Protein AF-Q25537-F1 (afdb_monomer_lite)

Structure (mmCIF, N/CA/C/O backbone):
data_AF-Q25537-F1
#
_entry.id   AF-Q25537-F1
#
loop_
_atom_site.group_PDB
_atom_site.id
_atom_site.type_symbol
_atom_site.label_atom_id
_atom_site.label_alt_id
_atom_site.label_comp_id
_atom_site.label_asym_id
_atom_site.label_entity_id
_atom_site.label_seq_id
_atom_site.pdbx_PDB_ins_code
_atom_site.Cartn_x
_atom_site.Cartn_y
_atom_site.Cartn_z
_atom_site.occupancy
_atom_site.B_iso_or_equiv
_atom_site.auth_seq_id
_atom_site.auth_comp_id
_atom_site.auth_asym_id
_atom_site.auth_atom_id
_atom_site.pdbx_PDB_model_num
ATOM 1 N N . LEU A 1 1 ? -3.694 12.419 -0.376 1.00 95.50 1 LEU A N 1
ATOM 2 C CA . LEU A 1 1 ? -4.203 11.778 0.864 1.00 95.50 1 LEU A CA 1
ATOM 3 C C . LEU A 1 1 ? -4.692 12.800 1.880 1.00 95.50 1 LEU A C 1
ATOM 5 O O . LEU A 1 1 ? -5.850 12.707 2.253 1.00 95.50 1 LEU A O 1
ATOM 9 N N . TRP A 1 2 ? -3.882 13.798 2.254 1.00 97.19 2 TRP A N 1
ATOM 10 C CA . TRP A 1 2 ? -4.329 14.881 3.141 1.00 97.19 2 TRP A CA 1
ATOM 11 C C . TRP A 1 2 ? -5.639 15.535 2.707 1.00 97.19 2 TRP A C 1
ATOM 13 O O . TRP A 1 2 ? -6.561 15.567 3.502 1.00 97.19 2 TRP A O 1
ATOM 23 N N . TRP A 1 3 ? -5.772 15.971 1.450 1.00 97.19 3 TRP A N 1
ATOM 24 C CA . TRP A 1 3 ? -7.015 16.609 0.992 1.00 97.19 3 TRP A CA 1
ATOM 25 C C . TRP A 1 3 ? -8.240 15.688 1.093 1.00 97.19 3 TRP A C 1
ATOM 27 O O . TRP A 1 3 ? -9.287 16.125 1.545 1.00 97.19 3 TRP A O 1
ATOM 37 N N . LEU A 1 4 ? -8.097 14.390 0.798 1.00 97.56 4 LEU A N 1
ATOM 38 C CA . LEU A 1 4 ? -9.189 13.423 0.983 1.00 97.56 4 LEU A CA 1
ATOM 39 C C . LEU A 1 4 ? -9.561 13.252 2.464 1.00 97.56 4 LEU A C 1
ATOM 41 O O . LEU A 1 4 ? -10.739 13.165 2.792 1.00 97.56 4 LEU A O 1
ATOM 45 N N . TYR A 1 5 ? -8.568 13.209 3.358 1.00 97.44 5 TYR A N 1
ATOM 46 C CA . TYR A 1 5 ? -8.800 13.155 4.804 1.00 97.44 5 TYR A CA 1
ATOM 47 C C . TYR A 1 5 ? -9.478 14.436 5.305 1.00 97.44 5 TYR A C 1
ATOM 49 O O . TYR A 1 5 ? -10.496 14.386 5.989 1.00 97.44 5 TYR A O 1
ATOM 57 N N . ARG A 1 6 ? -8.938 15.588 4.900 1.00 96.25 6 ARG A N 1
ATOM 58 C CA . ARG A 1 6 ? -9.441 16.926 5.203 1.00 96.25 6 ARG A CA 1
ATOM 59 C C . ARG A 1 6 ? -10.906 17.075 4.809 1.00 96.25 6 ARG A C 1
ATOM 61 O O . ARG A 1 6 ? -11.677 17.608 5.601 1.00 96.25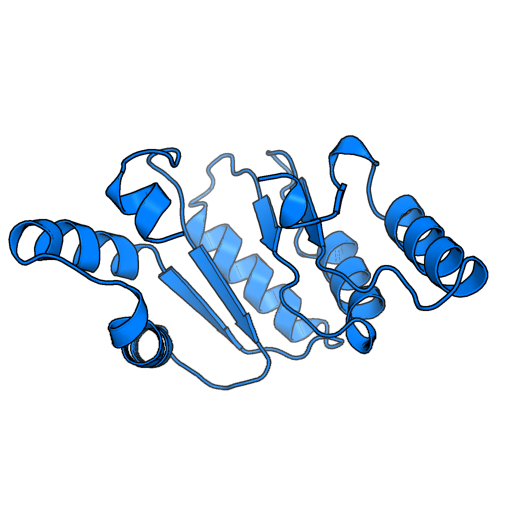 6 ARG A O 1
ATOM 68 N N . ASP A 1 7 ? -11.284 16.551 3.648 1.00 96.50 7 ASP A N 1
ATOM 69 C CA . ASP A 1 7 ? -12.629 16.680 3.082 1.00 96.50 7 ASP A CA 1
ATOM 70 C C . ASP A 1 7 ? -13.564 15.523 3.502 1.00 96.50 7 ASP A C 1
ATOM 72 O O . ASP A 1 7 ? -14.672 15.402 2.987 1.00 96.50 7 ASP A O 1
ATOM 76 N N . ASN A 1 8 ? -13.152 14.682 4.466 1.00 96.19 8 ASN A N 1
ATOM 77 C CA . ASN A 1 8 ? -13.902 13.521 4.973 1.00 96.19 8 ASN A CA 1
ATOM 78 C C . ASN A 1 8 ? -14.308 12.501 3.887 1.00 96.19 8 ASN A C 1
ATOM 80 O O . ASN A 1 8 ? -15.337 11.835 3.997 1.00 96.19 8 ASN A O 1
ATOM 84 N N . LEU A 1 9 ? -13.480 12.350 2.853 1.00 97.75 9 LEU A N 1
ATOM 85 C CA . LEU A 1 9 ? -13.683 11.411 1.743 1.00 97.75 9 LEU A CA 1
ATOM 86 C C . LEU A 1 9 ? -13.026 10.042 1.981 1.00 97.75 9 LEU A C 1
ATOM 88 O O . LEU A 1 9 ? -13.109 9.154 1.135 1.00 97.75 9 LEU A O 1
ATOM 92 N N . LEU A 1 10 ? -12.357 9.862 3.121 1.00 97.25 10 LEU A N 1
ATOM 93 C CA . LEU A 1 10 ? -11.775 8.587 3.537 1.00 97.25 10 LEU A CA 1
ATOM 94 C C . LEU A 1 10 ? -12.637 7.934 4.626 1.00 97.25 10 LEU A C 1
ATOM 96 O O . LEU A 1 10 ? -13.192 8.640 5.472 1.00 97.25 10 LEU A O 1
ATOM 100 N N . PRO A 1 11 ? -12.711 6.590 4.683 1.00 95.69 11 PRO A N 1
ATOM 101 C CA . PRO A 1 11 ? -13.291 5.901 5.828 1.00 95.69 11 PRO A CA 1
ATOM 102 C C . PRO A 1 11 ? -12.638 6.366 7.135 1.00 95.69 11 PRO A C 1
ATOM 104 O O . PRO A 1 11 ? -11.413 6.449 7.220 1.00 95.69 11 PRO A O 1
ATOM 107 N N . LYS A 1 12 ? -13.442 6.609 8.177 1.00 90.31 12 LYS A N 1
ATOM 108 C CA . LYS A 1 12 ? -12.954 7.110 9.476 1.00 90.31 12 LYS A CA 1
ATOM 109 C C . LYS A 1 12 ? -11.751 6.346 10.066 1.00 90.31 12 LYS A C 1
ATOM 111 O O . LYS A 1 12 ? -10.855 7.016 10.565 1.00 90.31 12 LYS A O 1
ATOM 116 N N . PRO A 1 13 ? -11.660 4.998 10.013 1.00 92.00 13 PRO A N 1
ATOM 117 C CA . PRO A 1 13 ? -10.526 4.275 10.596 1.00 92.00 13 PRO A CA 1
ATOM 118 C C . PRO A 1 13 ? -9.294 4.190 9.670 1.00 92.00 13 PRO A C 1
ATOM 120 O O . PRO A 1 13 ? -8.467 3.297 9.842 1.00 92.00 13 PRO A O 1
ATOM 123 N N . THR A 1 14 ? -9.168 5.063 8.663 1.00 96.81 14 THR A N 1
ATOM 124 C CA . THR A 1 14 ? -8.026 5.033 7.735 1.00 96.81 14 THR A CA 1
ATOM 125 C C . THR A 1 14 ? -6.734 5.411 8.451 1.00 96.81 14 THR A C 1
ATOM 127 O O . THR A 1 14 ? -6.670 6.423 9.143 1.00 96.81 14 THR A O 1
ATOM 130 N N . LYS A 1 15 ? -5.686 4.614 8.240 1.00 97.31 15 LYS A N 1
ATOM 131 C CA . LYS A 1 15 ? -4.329 4.875 8.727 1.00 97.31 15 LYS A CA 1
ATOM 132 C C . LYS A 1 15 ? -3.347 4.834 7.562 1.00 97.31 15 LYS A C 1
ATOM 134 O O . LYS A 1 15 ? -3.608 4.175 6.556 1.00 97.31 15 LYS A O 1
ATOM 139 N N . PHE A 1 16 ? -2.215 5.515 7.702 1.00 98.12 16 PHE A N 1
ATOM 140 C CA . PHE A 1 16 ? -1.227 5.665 6.635 1.00 98.12 16 PHE A CA 1
ATOM 141 C C . PHE A 1 16 ? 0.122 5.107 7.084 1.00 98.12 16 PHE A C 1
ATOM 143 O O . PHE A 1 16 ? 0.570 5.377 8.196 1.00 98.12 16 PHE A O 1
ATOM 150 N N . CYS A 1 17 ? 0.782 4.334 6.223 1.00 98.12 17 CYS A N 1
ATOM 151 C CA . CYS A 1 17 ? 2.129 3.834 6.478 1.00 98.12 17 CYS A CA 1
ATOM 152 C C . CYS A 1 17 ? 3.022 4.139 5.275 1.00 98.12 17 CYS A C 1
ATOM 154 O O . CYS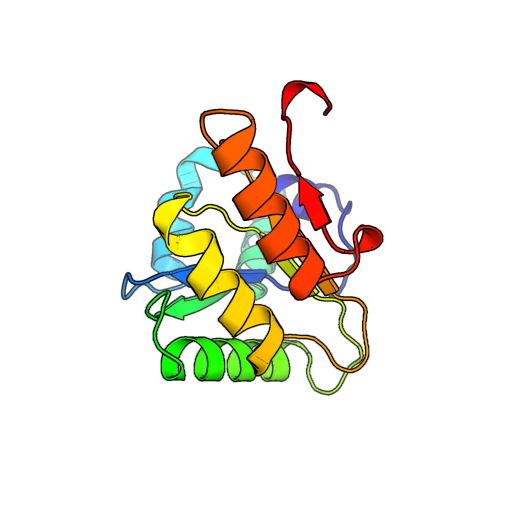 A 1 17 ? 2.810 3.608 4.186 1.00 98.12 17 CYS A O 1
ATOM 156 N N . GLY A 1 18 ? 4.001 5.022 5.465 1.00 98.06 18 GLY A N 1
ATOM 157 C CA . GLY A 1 18 ? 5.054 5.247 4.484 1.00 98.06 18 GLY A CA 1
ATOM 158 C C . GLY A 1 18 ? 6.129 4.166 4.584 1.00 98.06 18 GLY A C 1
ATOM 159 O O . GLY A 1 18 ? 6.478 3.734 5.681 1.00 98.06 18 GLY A O 1
ATOM 160 N N . TYR A 1 19 ? 6.679 3.760 3.443 1.00 98.31 19 TYR A N 1
ATOM 161 C CA . TYR A 1 19 ? 7.756 2.777 3.376 1.00 98.31 19 TYR A CA 1
ATOM 162 C C . TYR A 1 19 ? 8.830 3.222 2.385 1.00 98.31 19 TYR A C 1
ATOM 164 O O . TYR A 1 19 ? 8.522 3.472 1.219 1.00 98.31 19 TYR A O 1
ATOM 172 N N . ALA A 1 20 ? 10.086 3.326 2.824 1.00 97.56 20 ALA A N 1
ATOM 173 C CA . ALA A 1 20 ? 11.215 3.524 1.912 1.00 97.56 20 ALA A CA 1
ATOM 174 C C . ALA A 1 20 ? 12.551 3.088 2.531 1.00 97.56 20 ALA A C 1
ATOM 176 O O . ALA A 1 20 ? 12.645 2.776 3.711 1.00 97.56 20 ALA A O 1
ATOM 177 N N . ARG A 1 21 ? 13.622 3.137 1.734 1.00 96.56 21 ARG A N 1
ATOM 178 C CA . ARG A 1 21 ? 14.991 2.822 2.190 1.00 96.56 21 ARG A CA 1
ATOM 179 C C . ARG A 1 21 ? 15.572 3.838 3.174 1.00 96.56 21 ARG A C 1
ATOM 181 O O . ARG A 1 21 ? 16.462 3.501 3.948 1.00 96.56 21 ARG A O 1
ATOM 188 N N . SER A 1 22 ? 15.130 5.091 3.103 1.00 96.88 22 SER A N 1
ATOM 189 C CA . SER A 1 22 ? 15.677 6.169 3.927 1.00 96.88 22 SER A CA 1
ATOM 190 C C . SER A 1 22 ? 15.326 5.957 5.399 1.00 96.88 22 SER A C 1
ATOM 192 O O . SER A 1 22 ? 14.210 5.566 5.730 1.00 96.88 22 SER A O 1
ATOM 194 N N . LYS A 1 23 ? 16.271 6.225 6.301 1.00 96.81 23 LYS A N 1
ATOM 195 C CA . LYS A 1 23 ? 16.022 6.216 7.749 1.00 96.81 23 LYS A CA 1
ATOM 196 C C . LYS A 1 23 ? 15.417 7.556 8.170 1.00 96.81 23 LYS A C 1
ATOM 198 O O . LYS A 1 23 ? 16.137 8.437 8.622 1.00 96.81 23 LYS A O 1
ATOM 203 N N . LEU A 1 24 ? 14.115 7.710 7.941 1.00 97.31 24 LEU A N 1
ATOM 204 C CA . LEU A 1 24 ? 13.334 8.896 8.301 1.00 97.31 24 LEU A CA 1
ATOM 205 C C . LEU A 1 24 ? 12.353 8.584 9.433 1.00 97.31 24 LEU A C 1
ATOM 207 O O . LEU A 1 24 ? 12.038 7.426 9.705 1.00 97.31 24 LEU A O 1
ATOM 211 N N . THR A 1 25 ? 11.844 9.635 10.061 1.00 96.94 25 THR A N 1
ATOM 212 C CA . THR A 1 25 ? 10.721 9.597 10.999 1.00 96.94 25 THR A CA 1
ATOM 213 C C . THR A 1 25 ? 9.455 10.167 10.353 1.00 96.94 25 THR A C 1
ATOM 215 O O . THR A 1 25 ? 9.519 10.887 9.353 1.00 96.94 25 THR A O 1
ATOM 218 N N . THR A 1 26 ? 8.283 9.917 10.950 1.00 97.38 26 THR A N 1
ATOM 219 C CA . THR A 1 26 ? 7.038 10.595 10.540 1.00 97.38 26 THR A CA 1
ATOM 220 C C . THR A 1 26 ? 7.184 12.123 10.599 1.00 97.38 26 THR A C 1
ATOM 222 O O . THR A 1 26 ? 6.653 12.819 9.737 1.00 97.38 26 THR A O 1
ATOM 225 N N . ALA A 1 27 ? 7.948 12.657 11.561 1.00 97.50 27 ALA A N 1
ATOM 226 C CA . ALA A 1 27 ? 8.202 14.093 11.679 1.00 97.50 27 ALA A CA 1
ATOM 227 C C . ALA A 1 27 ? 9.013 14.649 10.493 1.00 97.50 27 ALA A C 1
ATOM 229 O O . ALA A 1 27 ? 8.708 15.735 9.997 1.00 97.50 27 ALA A O 1
ATOM 230 N N . ASP A 1 28 ? 9.990 13.890 9.986 1.00 98.00 28 ASP A N 1
ATOM 231 C CA . ASP A 1 28 ? 10.757 14.282 8.797 1.00 98.00 28 ASP A CA 1
ATOM 232 C C . ASP A 1 28 ? 9.863 14.345 7.556 1.00 98.00 28 ASP A C 1
ATOM 234 O O . ASP A 1 28 ? 9.937 15.299 6.777 1.00 98.00 28 ASP A O 1
ATOM 238 N N . ILE A 1 29 ? 8.972 13.361 7.393 1.00 97.44 29 ILE A N 1
ATOM 239 C CA . ILE A 1 29 ? 7.999 13.343 6.292 1.00 97.44 29 ILE A CA 1
ATOM 240 C C . ILE A 1 29 ? 7.027 14.511 6.425 1.00 97.44 29 ILE A C 1
ATOM 242 O O . ILE A 1 29 ? 6.798 15.226 5.451 1.00 97.44 29 ILE A O 1
ATOM 246 N N . ARG A 1 30 ? 6.512 14.761 7.632 1.00 97.62 30 ARG A N 1
ATOM 247 C CA . ARG A 1 30 ? 5.650 15.910 7.919 1.00 97.62 30 ARG A CA 1
ATOM 248 C C . ARG A 1 30 ? 6.289 17.218 7.484 1.00 97.62 30 ARG A C 1
ATOM 250 O O . ARG A 1 30 ? 5.670 17.982 6.745 1.00 97.62 30 ARG A O 1
ATOM 257 N N . LYS A 1 31 ? 7.540 17.440 7.881 1.00 97.12 31 LYS A N 1
ATOM 258 C CA . LYS A 1 31 ? 8.305 18.631 7.506 1.00 97.12 31 LYS A CA 1
ATOM 259 C C . LYS A 1 31 ? 8.508 18.734 5.992 1.00 97.12 31 LYS A C 1
ATOM 261 O O . LYS A 1 31 ? 8.355 19.808 5.421 1.00 97.12 31 LYS A O 1
ATOM 266 N N . ALA A 1 32 ? 8.821 17.626 5.320 1.00 96.50 32 ALA A N 1
ATOM 267 C CA . ALA A 1 32 ? 9.002 17.607 3.868 1.00 96.50 32 ALA A CA 1
ATOM 268 C C . ALA A 1 32 ? 7.700 17.900 3.097 1.00 96.50 32 ALA A C 1
ATOM 270 O O . ALA A 1 32 ? 7.738 18.505 2.020 1.00 96.50 32 ALA A O 1
ATOM 271 N N . CYS A 1 33 ? 6.555 17.488 3.644 1.00 96.44 33 CYS A N 1
ATOM 272 C CA . CYS A 1 33 ? 5.245 17.670 3.030 1.00 96.44 33 CYS A CA 1
ATOM 273 C C . CYS A 1 33 ? 4.622 19.046 3.295 1.00 96.44 33 CYS A C 1
ATOM 275 O O . CYS A 1 33 ? 3.831 19.491 2.470 1.00 96.44 33 CYS A O 1
ATOM 277 N N . GLU A 1 34 ? 4.975 19.726 4.390 1.00 93.88 34 GLU A N 1
ATOM 278 C CA . GLU A 1 34 ? 4.311 20.934 4.911 1.00 93.88 34 GLU A CA 1
ATOM 279 C C . GLU A 1 34 ? 3.937 21.967 3.832 1.00 93.88 34 GLU A C 1
ATOM 281 O O . GLU A 1 34 ? 2.769 22.336 3.693 1.00 93.88 34 GLU A O 1
ATOM 286 N N . LYS A 1 35 ? 4.895 22.349 2.978 1.00 93.19 35 LYS A N 1
ATOM 287 C CA . LYS A 1 35 ? 4.687 23.342 1.905 1.00 93.19 35 LYS A CA 1
ATOM 288 C C . LYS A 1 35 ? 3.664 22.936 0.835 1.00 93.19 35 LYS A C 1
ATOM 290 O O . LYS A 1 35 ? 3.146 23.795 0.126 1.00 93.19 35 LYS A O 1
ATOM 295 N N . PHE A 1 36 ? 3.380 21.645 0.687 1.00 95.88 36 PHE A N 1
ATOM 296 C CA . PHE A 1 36 ? 2.454 21.119 -0.318 1.00 95.88 36 PHE A CA 1
ATOM 297 C C . PHE A 1 36 ? 1.034 20.920 0.224 1.00 95.88 36 PHE A C 1
ATOM 299 O O . PHE A 1 36 ? 0.097 20.784 -0.561 1.00 95.88 36 PHE A O 1
ATOM 306 N N . MET A 1 37 ? 0.858 20.920 1.549 1.00 95.62 37 MET A N 1
ATOM 307 C CA . MET A 1 37 ? -0.416 20.572 2.190 1.00 95.62 37 MET A CA 1
ATOM 308 C C . MET A 1 37 ? -1.454 21.695 2.090 1.00 95.62 37 MET A C 1
ATOM 310 O O . MET A 1 37 ? -2.649 21.400 2.025 1.00 95.62 37 MET A O 1
ATOM 314 N N . LYS A 1 38 ? -1.000 22.960 2.021 1.00 94.69 38 LYS A N 1
ATOM 315 C CA . LYS A 1 38 ? -1.842 24.172 1.935 1.00 94.69 38 LYS A CA 1
ATOM 316 C C . LYS A 1 38 ? -2.894 24.252 3.055 1.00 94.69 38 LYS A C 1
ATOM 318 O O . LYS A 1 38 ? -4.059 24.547 2.792 1.00 94.69 38 LYS A O 1
ATOM 323 N N . VAL A 1 39 ? -2.465 23.955 4.283 1.00 95.94 39 VAL A N 1
ATOM 324 C CA . VAL A 1 39 ? -3.317 23.918 5.483 1.00 95.94 39 VAL A CA 1
ATOM 325 C C . VAL A 1 39 ? -3.810 25.324 5.822 1.00 95.94 39 VAL A C 1
ATOM 327 O O . VAL A 1 39 ? -3.011 26.258 5.911 1.00 95.94 39 VAL A O 1
ATOM 330 N N . GLN A 1 40 ? -5.118 25.476 6.008 1.00 95.94 40 GLN A N 1
ATOM 331 C CA . GLN A 1 40 ? -5.734 26.719 6.475 1.00 95.94 40 GLN A CA 1
ATOM 332 C C . GLN A 1 40 ? -5.735 26.789 8.011 1.00 95.94 40 GLN A C 1
ATOM 334 O O . GLN A 1 40 ? -5.791 25.747 8.661 1.00 95.94 40 GLN A O 1
ATOM 339 N N . PRO A 1 41 ? -5.765 27.985 8.632 1.00 95.94 41 PRO A N 1
ATOM 340 C CA . PRO A 1 41 ? -5.725 28.108 10.095 1.00 95.94 41 PRO A CA 1
ATOM 341 C C . PRO A 1 41 ? -6.808 27.306 10.836 1.00 95.94 41 PRO A C 1
ATOM 343 O O . PRO A 1 41 ? -6.548 26.729 11.887 1.00 95.94 41 PRO A O 1
ATOM 346 N N . HIS A 1 42 ? -8.014 27.216 10.268 1.00 96.81 42 HIS A N 1
ATOM 347 C CA . HIS A 1 42 ? -9.127 26.457 10.850 1.00 96.81 42 HIS A CA 1
ATOM 348 C C . HIS A 1 42 ? -8.999 24.930 10.672 1.00 96.81 42 HIS A C 1
ATOM 350 O O . HIS A 1 42 ? -9.781 24.178 11.246 1.00 96.81 42 HIS A O 1
ATOM 356 N N . GLU A 1 43 ? -8.026 24.457 9.887 1.00 97.25 43 GLU A N 1
ATOM 357 C CA . GLU A 1 43 ? -7.766 23.037 9.623 1.00 97.25 43 GLU A CA 1
ATOM 358 C C . GLU A 1 43 ? -6.677 22.462 10.543 1.00 97.25 43 GLU A C 1
ATOM 360 O O . GLU A 1 43 ? -6.421 21.260 10.488 1.00 97.25 43 GLU A O 1
ATOM 365 N N . GLN A 1 44 ? -6.048 23.284 11.398 1.00 96.62 44 GLN A N 1
ATOM 366 C CA . GLN A 1 44 ? -4.867 22.885 12.173 1.00 96.62 44 GLN A CA 1
ATOM 367 C C . GLN A 1 44 ? -5.117 21.647 13.038 1.00 96.62 44 GLN A C 1
ATOM 369 O O . GLN A 1 44 ? -4.310 20.726 13.017 1.00 96.62 44 GLN A O 1
ATOM 374 N N . GLN A 1 45 ? -6.247 21.577 13.747 1.00 97.12 45 GLN A N 1
ATOM 375 C CA . GLN A 1 45 ? -6.577 20.402 14.560 1.00 97.12 45 GLN A CA 1
ATOM 376 C C . GLN A 1 45 ? -6.650 19.132 13.700 1.00 97.12 45 GLN A C 1
ATOM 378 O O . GLN A 1 45 ? -6.020 18.128 14.016 1.00 97.12 45 GLN A O 1
ATOM 383 N N . ARG A 1 46 ? -7.364 19.193 12.570 1.00 96.31 46 ARG A N 1
ATOM 384 C CA . ARG A 1 46 ? -7.490 18.056 11.647 1.00 96.31 46 ARG A CA 1
ATOM 385 C C . ARG A 1 46 ? -6.139 17.674 11.039 1.00 96.31 46 ARG A C 1
ATOM 387 O O . ARG A 1 46 ? -5.901 16.505 10.751 1.00 96.31 46 ARG A O 1
ATOM 394 N N . TYR A 1 47 ? -5.260 18.649 10.831 1.00 97.38 47 TYR A N 1
ATOM 395 C CA . TYR A 1 47 ? -3.903 18.420 10.353 1.00 97.38 47 TYR A CA 1
ATOM 396 C C . TYR A 1 47 ? -3.050 17.662 11.374 1.00 97.38 47 TYR A C 1
ATOM 398 O O . TYR A 1 47 ? -2.339 16.737 10.985 1.00 97.38 47 TYR A O 1
ATOM 406 N N . GLU A 1 48 ? -3.159 17.989 12.664 1.00 97.50 48 GLU A N 1
ATOM 407 C CA . GLU A 1 48 ? -2.504 17.216 13.728 1.00 97.50 48 GLU A CA 1
ATOM 408 C C . GLU A 1 48 ? -3.046 15.782 13.791 1.00 97.50 48 GLU A C 1
ATOM 410 O O . GLU A 1 48 ? -2.265 14.836 13.703 1.00 97.50 48 GLU A O 1
ATOM 415 N N . GLU A 1 49 ? -4.374 15.614 13.811 1.00 97.06 49 GLU A N 1
ATOM 416 C CA . GLU A 1 49 ? -5.035 14.298 13.808 1.00 97.06 49 GLU A CA 1
ATOM 417 C C . GLU A 1 49 ? -4.597 13.441 12.608 1.00 97.06 49 GLU A C 1
ATOM 419 O O . GLU A 1 49 ? -4.346 12.244 12.739 1.00 97.06 49 GLU A O 1
ATOM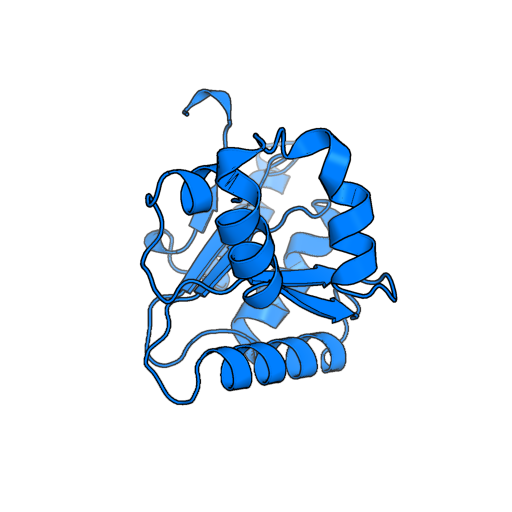 424 N N . PHE A 1 50 ? -4.452 14.045 11.422 1.00 97.75 50 PHE A N 1
ATOM 425 C CA . PHE A 1 50 ? -3.941 13.341 10.246 1.00 97.75 50 PHE A CA 1
ATOM 426 C C . PHE A 1 50 ? -2.552 12.756 10.508 1.00 97.75 50 PHE A C 1
ATOM 428 O O . PHE A 1 50 ? -2.312 11.589 10.201 1.00 97.75 50 PHE A O 1
ATOM 435 N N . TRP A 1 51 ? -1.630 13.533 11.078 1.00 97.56 51 TRP A N 1
ATOM 436 C CA . TRP A 1 51 ? -0.266 13.066 11.332 1.00 97.56 51 TRP A CA 1
ATOM 437 C C . TRP A 1 51 ? -0.174 12.029 12.452 1.00 97.56 51 TRP A C 1
ATOM 439 O O . TRP A 1 51 ? 0.706 11.173 12.379 1.00 97.56 51 TRP A O 1
ATOM 449 N N . GLU A 1 52 ? -1.097 12.023 13.414 1.00 96.88 52 GLU A N 1
ATOM 450 C CA . GLU A 1 52 ? -1.214 10.946 14.411 1.00 96.88 52 GLU A CA 1
ATOM 451 C C . GLU A 1 52 ? -1.560 9.588 13.776 1.00 96.88 52 GLU A C 1
ATOM 453 O O . GLU A 1 52 ? -1.171 8.538 14.285 1.00 96.88 52 GLU A O 1
ATOM 458 N N . LEU A 1 53 ? -2.244 9.597 12.627 1.00 96.94 53 LEU A N 1
ATOM 459 C CA . LEU A 1 53 ? -2.587 8.396 11.856 1.00 96.94 53 LEU A CA 1
ATOM 460 C C . LEU A 1 53 ? -1.470 7.943 10.898 1.00 96.94 53 LEU A C 1
ATOM 462 O O . LEU A 1 53 ? -1.633 6.930 10.208 1.00 96.94 53 LEU A O 1
ATOM 466 N N . ASN A 1 54 ? -0.364 8.692 10.808 1.00 98.25 54 ASN A N 1
ATOM 467 C CA . ASN A 1 54 ? 0.751 8.408 9.907 1.00 98.25 54 ASN A CA 1
ATOM 468 C C . ASN A 1 54 ? 1.903 7.702 10.635 1.00 98.25 54 ASN A C 1
ATOM 470 O O . ASN A 1 54 ? 2.484 8.199 11.600 1.00 98.25 54 ASN A O 1
ATOM 474 N N . HIS A 1 55 ? 2.316 6.570 10.083 1.00 98.06 55 HIS A N 1
ATOM 475 C CA . HIS A 1 55 ? 3.486 5.816 10.512 1.00 98.06 55 HIS A CA 1
ATOM 476 C C . HIS A 1 55 ? 4.499 5.706 9.374 1.00 98.06 55 HIS A C 1
ATOM 478 O O . HIS A 1 55 ? 4.168 5.890 8.200 1.00 98.06 55 HIS A O 1
ATOM 484 N N . TYR A 1 56 ? 5.737 5.365 9.717 1.00 98.38 56 TYR A N 1
ATOM 485 C CA . TYR A 1 56 ? 6.791 5.147 8.739 1.00 98.38 56 TYR A CA 1
ATOM 486 C C . TYR A 1 56 ? 7.636 3.930 9.098 1.00 98.38 56 TYR A C 1
ATOM 488 O O . TYR A 1 56 ? 8.019 3.755 10.253 1.00 98.38 56 TYR A O 1
ATOM 496 N N . VAL A 1 57 ? 7.947 3.114 8.094 1.00 98.25 57 VAL A N 1
ATOM 497 C CA . VAL A 1 57 ? 8.847 1.966 8.203 1.00 98.25 57 VAL A CA 1
ATOM 498 C C . VAL A 1 57 ? 9.983 2.132 7.202 1.00 98.25 57 VAL A C 1
ATOM 500 O O . VAL A 1 57 ? 9.762 2.386 6.019 1.00 98.25 57 VAL A O 1
ATOM 503 N N . SER A 1 58 ? 11.216 1.969 7.676 1.00 97.75 58 SER A N 1
ATOM 504 C CA . SER A 1 58 ? 12.399 1.967 6.818 1.00 97.75 58 SER A CA 1
ATOM 505 C C . SER A 1 58 ? 12.786 0.534 6.443 1.00 97.75 58 SER A C 1
ATOM 507 O O . SER A 1 58 ? 12.862 -0.327 7.319 1.00 97.75 58 SER A O 1
ATOM 509 N N . GLY A 1 59 ? 13.048 0.262 5.163 1.00 97.19 59 GLY A N 1
ATOM 510 C CA . GLY A 1 59 ? 13.448 -1.065 4.685 1.00 97.19 59 GLY A CA 1
ATOM 511 C C . GLY A 1 59 ? 13.834 -1.101 3.202 1.00 97.19 59 GLY A C 1
ATOM 512 O O . GLY A 1 59 ? 13.548 -0.170 2.445 1.00 97.19 59 GLY A O 1
ATOM 513 N N . SER A 1 60 ? 14.534 -2.161 2.782 1.00 95.81 60 SER A N 1
ATOM 514 C CA . SER A 1 60 ? 14.921 -2.352 1.378 1.00 95.81 60 SER A CA 1
ATOM 515 C C . SER A 1 60 ? 13.802 -2.987 0.550 1.00 95.81 60 SER A C 1
ATOM 517 O O . SER A 1 60 ? 13.012 -3.780 1.046 1.00 95.81 60 SER A O 1
ATOM 519 N N . TYR A 1 61 ? 13.751 -2.659 -0.743 1.00 95.81 61 TYR A N 1
ATOM 520 C CA . TYR A 1 61 ? 12.688 -3.103 -1.658 1.00 95.81 61 TYR A CA 1
ATOM 521 C C . TYR A 1 61 ? 12.787 -4.574 -2.098 1.00 95.81 61 TYR A C 1
ATOM 523 O O . TYR A 1 61 ? 11.913 -5.074 -2.804 1.00 95.81 61 TYR A O 1
ATOM 531 N N . ASP A 1 62 ? 13.851 -5.262 -1.699 1.00 88.75 62 ASP A N 1
ATOM 532 C CA . ASP A 1 62 ? 14.161 -6.661 -2.000 1.00 88.75 62 ASP A CA 1
ATOM 533 C C . ASP A 1 62 ? 14.296 -7.534 -0.736 1.00 88.75 62 ASP A C 1
ATOM 535 O O . ASP A 1 62 ? 14.097 -8.756 -0.784 1.00 88.75 62 ASP A O 1
ATOM 539 N N . GLY A 1 63 ? 14.594 -6.906 0.405 1.00 91.56 63 GLY A N 1
ATOM 540 C CA . GLY A 1 63 ? 14.924 -7.552 1.664 1.00 91.56 63 GLY A CA 1
ATOM 541 C C . GLY A 1 63 ? 13.687 -7.941 2.459 1.00 91.56 63 GLY A C 1
ATOM 542 O O . GLY A 1 63 ? 12.891 -7.097 2.863 1.00 91.56 63 GLY A O 1
ATOM 543 N N . ARG A 1 64 ? 13.573 -9.236 2.760 1.00 96.38 64 ARG A N 1
ATOM 544 C CA . ARG A 1 64 ? 12.454 -9.825 3.507 1.00 96.38 64 ARG A CA 1
ATOM 545 C C . ARG A 1 64 ? 12.187 -9.130 4.851 1.00 96.38 64 ARG A C 1
ATOM 547 O O . ARG A 1 64 ? 11.041 -8.803 5.137 1.00 96.38 64 ARG A O 1
ATOM 554 N N . LEU A 1 65 ? 13.243 -8.809 5.605 1.00 96.94 65 LEU A N 1
ATOM 555 C CA . LEU A 1 65 ? 13.142 -8.182 6.930 1.00 96.94 65 LEU A CA 1
ATOM 556 C C . LEU A 1 65 ? 12.376 -6.848 6.909 1.00 96.94 65 LEU A C 1
ATOM 558 O O . LEU A 1 65 ? 11.568 -6.583 7.794 1.00 96.94 65 LEU A O 1
ATOM 562 N N . GLY A 1 66 ? 12.587 -6.015 5.884 1.00 97.31 66 GLY A N 1
ATOM 563 C CA . GLY A 1 66 ? 11.889 -4.733 5.777 1.00 97.31 66 GLY A CA 1
ATOM 564 C C . GLY A 1 66 ? 10.377 -4.910 5.613 1.00 97.31 66 GLY A C 1
ATOM 565 O O . GLY A 1 66 ? 9.598 -4.167 6.204 1.00 97.31 66 GLY A O 1
ATOM 566 N N . PHE A 1 67 ? 9.954 -5.913 4.842 1.00 98.31 67 PHE A N 1
ATOM 567 C CA . PHE A 1 67 ? 8.537 -6.226 4.650 1.00 98.31 67 PHE A CA 1
ATOM 568 C C . PHE A 1 67 ? 7.911 -6.905 5.873 1.00 98.31 67 PHE A C 1
ATOM 570 O O . PHE A 1 67 ? 6.738 -6.678 6.151 1.00 98.31 67 PHE A O 1
ATOM 577 N N . GLU A 1 68 ? 8.680 -7.672 6.650 1.00 98.19 68 GLU A N 1
ATOM 578 C CA . GLU A 1 68 ? 8.221 -8.199 7.944 1.00 98.19 68 GLU A CA 1
ATOM 579 C C . GLU A 1 68 ? 7.970 -7.071 8.954 1.00 98.19 68 GLU A C 1
ATOM 581 O O . GLU A 1 68 ? 6.929 -7.052 9.608 1.00 98.19 68 GLU A O 1
ATOM 586 N N . MET A 1 69 ? 8.863 -6.078 9.022 1.00 98.00 69 MET A N 1
ATOM 587 C CA . MET A 1 69 ? 8.645 -4.880 9.842 1.00 98.00 69 MET A CA 1
ATOM 588 C C . MET A 1 69 ? 7.423 -4.082 9.369 1.00 98.00 69 MET A C 1
ATOM 590 O O . MET A 1 69 ? 6.638 -3.609 10.191 1.00 98.00 69 MET A O 1
ATOM 594 N N . LEU A 1 70 ? 7.227 -3.956 8.050 1.00 98.19 70 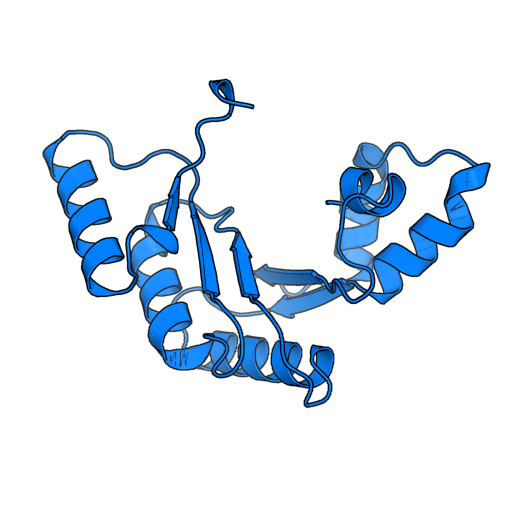LEU A N 1
ATOM 595 C CA . LEU A 1 70 ? 6.043 -3.309 7.481 1.00 98.19 70 LEU A CA 1
ATOM 596 C C . LEU A 1 70 ? 4.759 -4.062 7.857 1.00 98.19 70 LEU A C 1
ATOM 598 O O . LEU A 1 70 ? 3.789 -3.437 8.283 1.00 98.19 70 LEU A O 1
ATOM 602 N N . GLN A 1 71 ? 4.760 -5.392 7.746 1.00 97.75 71 GLN A N 1
ATOM 603 C CA . GLN A 1 71 ? 3.641 -6.238 8.159 1.00 97.75 71 GLN A CA 1
ATOM 604 C C . GLN A 1 71 ? 3.308 -6.038 9.636 1.00 97.75 71 GLN A C 1
ATOM 606 O O . GLN A 1 71 ? 2.149 -5.798 9.967 1.00 97.75 71 GLN A O 1
ATOM 611 N N . GLN A 1 72 ? 4.316 -6.086 10.507 1.00 97.56 72 GLN A N 1
ATOM 612 C CA . GLN A 1 72 ? 4.136 -5.893 11.943 1.00 97.56 72 GLN A CA 1
ATOM 613 C C . GLN A 1 72 ? 3.549 -4.510 12.255 1.00 97.56 72 GLN A C 1
ATOM 615 O O . GLN A 1 72 ? 2.612 -4.399 13.045 1.00 97.56 72 GLN A O 1
ATOM 620 N N . GLN A 1 73 ? 4.054 -3.455 11.607 1.00 97.62 73 GLN A N 1
ATOM 621 C CA . GLN A 1 73 ? 3.527 -2.102 11.783 1.00 97.62 73 GLN A CA 1
ATOM 622 C C . GLN A 1 73 ? 2.059 -2.008 11.347 1.00 97.62 73 GLN A C 1
ATOM 624 O O . GLN A 1 73 ? 1.249 -1.415 12.063 1.00 97.62 73 GLN A O 1
ATOM 629 N N . MET A 1 74 ? 1.693 -2.619 10.216 1.00 97.31 74 MET A N 1
ATOM 630 C CA . MET A 1 74 ? 0.298 -2.671 9.770 1.00 97.31 74 MET A CA 1
ATOM 631 C C . MET A 1 74 ? -0.581 -3.449 10.754 1.00 97.31 74 MET A C 1
ATOM 633 O O . MET A 1 74 ? -1.636 -2.955 11.123 1.00 97.31 74 MET A O 1
ATOM 637 N N . GLU A 1 75 ? -0.153 -4.601 11.269 1.00 96.38 75 GLU A N 1
ATOM 638 C CA . GLU A 1 75 ? -0.937 -5.366 12.255 1.00 96.38 75 GLU A CA 1
ATOM 639 C C . GLU A 1 75 ? -1.184 -4.583 13.557 1.00 96.38 75 GLU A C 1
ATOM 641 O O . GLU A 1 75 ? -2.289 -4.622 14.109 1.00 96.38 75 GLU A O 1
ATOM 646 N N . ILE A 1 76 ? -0.188 -3.819 14.022 1.00 96.19 76 ILE A N 1
ATOM 647 C CA . ILE A 1 76 ? -0.336 -2.898 15.161 1.00 96.19 76 ILE A CA 1
ATOM 648 C C . ILE A 1 76 ? -1.378 -1.823 14.836 1.00 96.19 76 ILE A C 1
ATOM 650 O O . ILE A 1 76 ? -2.278 -1.558 15.636 1.00 96.19 76 ILE A O 1
ATOM 654 N N . MET A 1 77 ? -1.290 -1.220 13.648 1.00 95.19 77 MET A N 1
ATOM 655 C CA . MET A 1 77 ? -2.247 -0.218 13.179 1.00 95.19 77 MET A CA 1
ATOM 656 C C . MET A 1 77 ? -3.672 -0.787 13.091 1.00 95.19 77 MET A C 1
ATOM 658 O O . MET A 1 77 ? -4.629 -0.090 13.419 1.00 95.19 77 MET A O 1
ATOM 662 N N . GLU A 1 78 ? -3.836 -2.044 12.705 1.00 94.50 78 GLU A N 1
ATOM 663 C CA . GLU A 1 78 ? -5.141 -2.694 12.554 1.00 94.50 78 GLU A CA 1
ATOM 664 C C . GLU A 1 78 ? -5.787 -3.076 13.890 1.00 94.50 78 GLU A C 1
ATOM 666 O O . GLU A 1 78 ? -7.003 -3.256 13.953 1.00 94.50 78 GLU A O 1
ATOM 671 N N . ASN A 1 79 ? -4.994 -3.192 14.961 1.00 91.44 79 ASN A N 1
ATOM 672 C CA . ASN A 1 79 ? -5.443 -3.518 16.317 1.00 91.44 79 ASN A CA 1
ATOM 673 C C . ASN A 1 79 ? -6.424 -4.711 16.361 1.00 91.44 79 ASN A C 1
ATOM 675 O O . ASN A 1 79 ? -7.513 -4.633 16.928 1.00 91.44 79 ASN A O 1
ATOM 679 N N . LYS A 1 80 ? -6.048 -5.824 15.711 1.00 85.12 80 LYS A N 1
ATOM 680 C CA . LYS A 1 80 ? -6.837 -7.071 15.562 1.00 85.12 80 LYS A CA 1
ATOM 681 C C . LYS A 1 80 ? -8.139 -6.951 14.752 1.00 85.12 80 LYS A C 1
ATOM 683 O O . LYS A 1 80 ? -8.801 -7.977 14.545 1.00 85.12 80 LYS A O 1
ATOM 688 N N . GLY A 1 81 ? -8.484 -5.762 14.263 1.00 89.75 81 GLY A N 1
ATOM 689 C CA . GLY A 1 81 ? -9.650 -5.515 13.423 1.00 89.75 81 GLY A CA 1
ATOM 690 C C . GLY A 1 81 ? -9.572 -6.178 12.045 1.00 89.75 81 GLY A C 1
ATOM 691 O O . GLY A 1 81 ? -8.610 -6.871 11.702 1.00 89.75 81 GLY A O 1
ATOM 692 N N . VAL A 1 82 ? -10.624 -5.981 11.252 1.00 92.56 82 VAL A N 1
ATOM 693 C CA . VAL A 1 82 ? -10.607 -6.265 9.813 1.00 92.56 82 VAL A CA 1
ATOM 694 C C . VAL A 1 82 ? -10.116 -5.011 9.110 1.00 92.56 82 VAL A C 1
ATOM 696 O O . VAL A 1 82 ? -10.674 -3.934 9.317 1.00 92.56 82 VAL A O 1
ATOM 699 N N . ALA A 1 83 ? -9.092 -5.153 8.278 1.00 95.00 83 ALA A N 1
ATOM 700 C CA . ALA A 1 83 ? -8.536 -4.035 7.544 1.00 95.00 83 ALA A CA 1
ATOM 701 C C . ALA A 1 83 ? -8.310 -4.381 6.083 1.00 95.00 83 ALA A C 1
ATOM 703 O O . ALA A 1 83 ? -7.815 -5.456 5.734 1.00 95.00 83 ALA A O 1
ATOM 704 N N . ASN A 1 84 ? -8.676 -3.420 5.250 1.00 97.50 84 ASN A N 1
ATOM 705 C CA . ASN A 1 84 ? -8.390 -3.422 3.832 1.00 97.50 84 ASN A CA 1
ATOM 706 C C . ASN A 1 84 ? -7.054 -2.721 3.602 1.00 97.50 84 ASN A C 1
ATOM 708 O O . ASN A 1 84 ? -6.780 -1.707 4.249 1.00 97.50 84 ASN A O 1
ATOM 712 N N . ARG A 1 85 ? -6.235 -3.234 2.683 1.00 98.12 85 ARG A N 1
ATOM 713 C CA . ARG A 1 85 ? -4.898 -2.689 2.414 1.00 98.12 85 ARG A CA 1
ATOM 714 C C . ARG A 1 85 ? -4.796 -2.180 0.984 1.00 98.12 85 ARG A C 1
ATOM 716 O O . ARG A 1 85 ? -5.119 -2.894 0.036 1.00 98.12 85 ARG A O 1
ATOM 723 N N . VAL A 1 86 ? -4.328 -0.942 0.843 1.00 98.31 86 VAL A N 1
ATOM 724 C CA . VAL A 1 86 ? -3.993 -0.318 -0.442 1.00 98.31 86 VAL A CA 1
ATOM 725 C C . VAL A 1 86 ? -2.493 -0.053 -0.462 1.00 98.31 86 VAL A C 1
ATOM 727 O O . VAL A 1 86 ? -1.988 0.705 0.365 1.00 98.31 86 VAL A O 1
ATOM 730 N N . PHE A 1 87 ? -1.791 -0.647 -1.419 1.00 98.25 87 PHE A N 1
ATOM 731 C CA . PHE A 1 87 ? -0.359 -0.457 -1.625 1.00 98.25 87 PHE A CA 1
ATOM 732 C C . PHE A 1 87 ? -0.133 0.496 -2.794 1.00 98.25 87 PHE A C 1
ATOM 734 O O . PHE A 1 87 ? -0.341 0.116 -3.941 1.00 98.25 87 PHE A O 1
ATOM 741 N N . TYR A 1 88 ? 0.292 1.729 -2.517 1.00 97.94 88 TYR A N 1
ATOM 742 C CA . TYR A 1 88 ? 0.637 2.696 -3.560 1.00 97.94 88 TYR A CA 1
ATOM 743 C C . TYR A 1 88 ? 2.121 2.591 -3.921 1.00 97.94 88 TYR A C 1
ATOM 745 O O . TYR A 1 88 ? 2.986 2.994 -3.140 1.00 97.94 88 TYR A O 1
ATOM 753 N N . LEU A 1 89 ? 2.431 2.075 -5.110 1.00 96.06 89 LEU A N 1
ATOM 754 C CA . LEU A 1 89 ? 3.803 1.891 -5.584 1.00 96.06 89 LEU A CA 1
ATOM 755 C C . LEU A 1 89 ? 4.335 3.154 -6.270 1.00 96.06 89 LEU A C 1
ATOM 757 O O . LEU A 1 89 ? 4.559 3.181 -7.477 1.00 96.06 89 LEU A O 1
ATOM 761 N N . ALA A 1 90 ? 4.603 4.192 -5.473 1.00 93.69 90 ALA A N 1
ATOM 762 C CA . ALA A 1 90 ? 5.298 5.410 -5.907 1.00 93.69 90 ALA A CA 1
ATOM 763 C C . ALA A 1 90 ? 6.816 5.162 -6.050 1.00 93.69 90 ALA A C 1
ATOM 765 O O . ALA A 1 90 ? 7.641 5.812 -5.406 1.00 93.69 90 ALA A O 1
ATOM 766 N N . LEU A 1 91 ? 7.181 4.151 -6.838 1.00 92.94 91 LEU A N 1
ATOM 767 C CA . LEU A 1 91 ? 8.534 3.616 -6.964 1.00 92.94 91 LEU A CA 1
ATOM 768 C C . LEU A 1 91 ? 8.962 3.561 -8.437 1.00 92.94 91 LEU A C 1
ATOM 770 O O . LEU A 1 91 ? 8.112 3.524 -9.324 1.00 92.94 91 LEU A O 1
ATOM 774 N N . PRO A 1 92 ? 10.274 3.542 -8.731 1.00 90.19 92 PRO A N 1
ATOM 775 C CA . PRO A 1 92 ? 10.730 3.312 -10.094 1.00 90.19 92 PRO A CA 1
ATOM 776 C C . PRO A 1 92 ? 10.370 1.886 -10.563 1.00 90.19 92 PRO A C 1
ATOM 778 O O . PRO A 1 92 ? 10.419 0.951 -9.758 1.00 90.19 92 PRO A O 1
ATOM 781 N N . PRO A 1 93 ? 10.116 1.672 -11.869 1.00 87.75 93 PRO A N 1
ATOM 782 C CA . PRO A 1 93 ? 9.730 0.364 -12.412 1.00 87.75 93 PRO A CA 1
ATOM 783 C C . PRO A 1 93 ? 10.713 -0.769 -12.102 1.00 87.75 93 PRO A C 1
ATOM 785 O O . PRO A 1 93 ? 10.316 -1.923 -11.976 1.00 87.75 93 PRO A O 1
ATOM 788 N N . SER A 1 94 ? 12.001 -0.445 -11.941 1.00 90.00 94 SER A N 1
ATOM 789 C CA . SER A 1 94 ? 13.063 -1.419 -11.672 1.00 90.00 94 SER A CA 1
ATOM 790 C C . SER A 1 94 ? 12.879 -2.209 -10.374 1.00 90.00 94 SER A C 1
ATOM 792 O O . SER A 1 94 ? 13.486 -3.266 -10.233 1.00 90.00 94 SER A O 1
ATOM 794 N N . VAL A 1 95 ? 12.055 -1.727 -9.437 1.00 93.31 95 VAL A N 1
ATOM 795 C CA . VAL A 1 95 ? 11.788 -2.415 -8.162 1.00 93.31 95 VAL A CA 1
ATOM 796 C C . VAL A 1 95 ? 10.371 -2.980 -8.061 1.00 93.31 95 VAL A C 1
ATOM 798 O O . VAL A 1 95 ? 10.045 -3.612 -7.061 1.00 93.31 95 VAL A O 1
ATOM 801 N N . PHE A 1 96 ? 9.515 -2.797 -9.072 1.00 91.44 96 PHE A N 1
ATOM 802 C CA . PHE A 1 96 ? 8.130 -3.277 -9.016 1.00 91.44 96 PHE A CA 1
ATOM 803 C C . PHE A 1 96 ? 8.060 -4.781 -8.796 1.00 91.44 96 PHE A C 1
ATOM 805 O O . PHE A 1 96 ? 7.314 -5.227 -7.924 1.00 91.44 96 PHE A O 1
ATOM 812 N N . ASN A 1 97 ? 8.876 -5.554 -9.513 1.00 92.81 97 ASN A N 1
ATOM 813 C CA . ASN A 1 97 ? 8.833 -7.008 -9.413 1.00 92.81 97 ASN A CA 1
ATOM 814 C C . ASN A 1 97 ? 9.196 -7.486 -8.004 1.00 92.81 97 ASN A C 1
ATOM 816 O O . ASN A 1 97 ? 8.459 -8.273 -7.415 1.00 92.81 97 ASN A O 1
ATOM 820 N N . SER A 1 98 ? 10.287 -6.973 -7.427 1.00 94.69 98 SER A N 1
ATOM 821 C CA . SER A 1 98 ? 10.713 -7.375 -6.082 1.00 94.69 98 SER A CA 1
ATOM 822 C C . SER A 1 98 ? 9.691 -6.966 -5.021 1.00 94.69 98 SER A C 1
ATOM 824 O O . SER A 1 98 ? 9.336 -7.772 -4.164 1.00 94.69 98 SER A O 1
ATOM 826 N N . VAL A 1 99 ? 9.160 -5.744 -5.108 1.00 96.94 99 VAL A N 1
ATOM 827 C CA . VAL A 1 99 ? 8.210 -5.212 -4.125 1.00 96.94 99 VAL A CA 1
ATOM 828 C C . VAL A 1 99 ? 6.882 -5.958 -4.176 1.00 96.94 99 VAL A C 1
ATOM 830 O O . VAL A 1 99 ? 6.356 -6.339 -3.136 1.00 96.94 99 VAL A O 1
ATOM 833 N N . THR A 1 100 ? 6.345 -6.210 -5.368 1.00 96.69 100 THR A N 1
ATOM 834 C CA . THR A 1 100 ? 5.061 -6.911 -5.536 1.00 96.69 100 THR A CA 1
ATOM 835 C C . THR A 1 100 ? 5.121 -8.357 -5.057 1.00 96.69 100 THR A C 1
ATOM 837 O O . THR A 1 100 ? 4.195 -8.798 -4.376 1.00 96.69 100 THR A O 1
ATOM 840 N N . VAL A 1 101 ? 6.230 -9.063 -5.311 1.00 96.94 101 VAL A N 1
ATOM 841 C CA . VAL A 1 101 ? 6.468 -10.412 -4.767 1.00 96.94 101 VAL A CA 1
ATOM 842 C C . VAL A 1 101 ? 6.459 -10.383 -3.242 1.00 96.94 101 VAL A C 1
ATOM 844 O O . VAL A 1 101 ? 5.744 -11.164 -2.618 1.00 96.94 101 VAL A O 1
ATOM 847 N N . ARG A 1 102 ? 7.192 -9.448 -2.625 1.00 97.12 102 ARG A N 1
ATOM 848 C CA . ARG A 1 102 ? 7.258 -9.336 -1.160 1.00 97.12 102 ARG A CA 1
ATOM 849 C C . ARG A 1 102 ? 5.926 -8.928 -0.540 1.00 97.12 102 ARG A C 1
ATOM 851 O O . ARG A 1 102 ? 5.561 -9.456 0.508 1.00 97.12 102 ARG A O 1
ATOM 858 N N . ILE A 1 103 ? 5.172 -8.044 -1.195 1.00 97.50 103 ILE A N 1
ATOM 859 C CA . ILE A 1 103 ? 3.824 -7.673 -0.753 1.00 97.50 103 ILE A CA 1
ATOM 860 C C . ILE A 1 103 ? 2.905 -8.895 -0.764 1.00 97.50 103 ILE A C 1
ATOM 862 O O . ILE A 1 103 ? 2.246 -9.153 0.242 1.00 97.50 103 ILE A O 1
ATOM 866 N N . LYS A 1 104 ? 2.885 -9.656 -1.867 1.00 97.06 104 LYS A N 1
ATOM 867 C CA . LYS A 1 104 ? 2.067 -10.869 -2.001 1.00 97.06 104 LYS A CA 1
ATOM 868 C C . LYS A 1 104 ? 2.429 -11.918 -0.949 1.00 97.06 104 LYS A C 1
ATOM 870 O O . LYS A 1 104 ? 1.536 -12.536 -0.377 1.00 97.06 104 LYS A O 1
ATOM 875 N N . GLU A 1 105 ? 3.721 -12.102 -0.698 1.00 96.38 105 GLU A N 1
ATOM 876 C CA . GLU A 1 105 ? 4.249 -13.101 0.233 1.00 96.38 105 GLU A CA 1
ATOM 877 C C . GLU A 1 105 ? 3.966 -12.749 1.705 1.00 96.38 105 GLU A C 1
ATOM 879 O O . GLU A 1 105 ? 3.610 -13.628 2.488 1.00 96.38 105 GLU A O 1
ATOM 884 N N . ILE A 1 106 ? 4.128 -11.480 2.097 1.00 97.50 106 ILE A N 1
ATOM 885 C CA . ILE A 1 106 ? 4.259 -11.097 3.516 1.00 97.50 106 ILE A CA 1
ATOM 886 C C . ILE A 1 106 ? 3.152 -10.144 3.966 1.00 97.50 106 ILE A C 1
ATOM 888 O O . ILE A 1 106 ? 2.670 -10.241 5.093 1.00 97.50 106 ILE A O 1
ATOM 892 N N . CYS A 1 107 ? 2.759 -9.207 3.103 1.00 97.75 107 CYS A N 1
ATOM 893 C CA . CYS A 1 107 ? 2.044 -8.005 3.516 1.00 97.75 107 CYS A CA 1
ATOM 894 C C . CYS A 1 107 ? 0.545 -8.016 3.217 1.00 97.75 107 CYS A C 1
ATOM 896 O O . CYS A 1 107 ? -0.115 -7.014 3.482 1.00 97.75 107 CYS A O 1
ATOM 898 N N . LEU A 1 108 ? -0.035 -9.079 2.661 1.00 97.31 108 LEU A N 1
ATOM 899 C CA . LEU A 1 108 ? -1.474 -9.084 2.390 1.00 97.31 108 LEU A CA 1
ATOM 900 C C . LEU A 1 108 ? -2.304 -9.213 3.670 1.00 97.31 108 LEU A C 1
ATOM 902 O O . LEU A 1 108 ? -2.002 -9.998 4.570 1.00 97.31 108 LEU A O 1
ATOM 906 N N . SER A 1 109 ? -3.398 -8.456 3.727 1.00 96.56 109 SER A N 1
ATOM 907 C CA . SER A 1 109 ? -4.450 -8.656 4.714 1.00 96.56 109 SER A CA 1
ATOM 908 C C . SER A 1 109 ? -5.098 -10.012 4.481 1.00 96.56 109 SER A C 1
ATOM 910 O O . SER A 1 109 ? -5.458 -10.356 3.355 1.00 96.56 109 SER A O 1
ATOM 912 N N . LYS A 1 110 ? -5.270 -10.765 5.568 1.00 93.56 110 LYS A N 1
ATOM 913 C CA . LYS A 1 110 ? -5.958 -12.064 5.568 1.00 93.56 110 LYS A CA 1
ATOM 914 C C . LYS A 1 110 ? -7.467 -11.939 5.792 1.00 93.56 110 LYS A C 1
ATOM 916 O O . LYS A 1 110 ? -8.179 -12.926 5.654 1.00 93.56 110 LYS A O 1
ATOM 921 N N . LYS A 1 111 ? -7.942 -10.761 6.215 1.00 93.56 111 LYS A N 1
ATOM 922 C CA . LYS A 1 111 ? -9.339 -10.532 6.626 1.00 93.56 111 LYS A CA 1
ATOM 923 C C . LYS A 1 111 ? -10.084 -9.545 5.729 1.00 93.56 111 LYS A C 1
ATOM 925 O O . LYS A 1 111 ? -11.303 -9.619 5.650 1.00 93.56 111 LYS A O 1
ATOM 930 N N . GLY A 1 112 ? -9.372 -8.596 5.127 1.00 95.88 112 GLY A N 1
ATOM 931 C CA . GLY A 1 112 ? -9.931 -7.598 4.217 1.00 95.88 112 GLY A CA 1
ATOM 932 C C . GLY A 1 112 ? -9.374 -7.751 2.808 1.00 95.88 112 GLY A C 1
ATOM 933 O O . GLY A 1 112 ? -8.514 -8.595 2.551 1.00 95.88 112 GLY A O 1
ATOM 934 N N . TRP A 1 113 ? -9.858 -6.918 1.890 1.00 97.62 113 TRP A N 1
ATOM 935 C CA . TRP A 1 113 ? -9.357 -6.915 0.519 1.00 97.62 113 TRP A CA 1
ATOM 936 C C . TRP A 1 113 ? -7.974 -6.260 0.428 1.00 97.62 113 TRP A C 1
ATOM 938 O O . TRP A 1 113 ? -7.571 -5.462 1.281 1.00 97.62 113 TRP A O 1
ATOM 948 N N . ASN A 1 114 ? -7.257 -6.584 -0.646 1.00 98.38 114 ASN A N 1
ATOM 949 C CA . ASN A 1 114 ? -5.939 -6.042 -0.956 1.00 98.38 114 ASN A CA 1
ATOM 950 C C . ASN A 1 114 ? -5.966 -5.419 -2.350 1.00 98.38 114 ASN A C 1
ATOM 952 O O . ASN A 1 114 ? -6.501 -6.023 -3.275 1.00 98.38 114 ASN A O 1
ATOM 956 N N . ARG A 1 115 ? -5.403 -4.219 -2.500 1.00 98.44 115 ARG A N 1
ATOM 957 C CA . ARG A 1 115 ? -5.274 -3.529 -3.789 1.00 98.44 115 ARG A CA 1
ATOM 958 C C . ARG A 1 115 ? -3.878 -2.955 -3.950 1.00 98.44 115 ARG A C 1
ATOM 960 O O . ARG A 1 115 ? -3.304 -2.450 -2.987 1.00 98.44 115 ARG A O 1
ATOM 967 N N . VAL A 1 116 ? -3.356 -2.996 -5.166 1.00 97.75 116 VAL A N 1
ATOM 968 C CA . VAL A 1 116 ? -2.054 -2.443 -5.533 1.00 97.75 116 VAL A CA 1
ATOM 969 C C . VAL A 1 116 ? -2.269 -1.372 -6.593 1.00 97.75 116 VAL A C 1
ATOM 971 O O . VAL A 1 116 ? -2.846 -1.636 -7.643 1.00 97.75 116 VAL A O 1
ATOM 974 N N . ILE A 1 117 ? -1.807 -0.159 -6.303 1.00 96.94 117 ILE A N 1
ATOM 975 C CA . ILE A 1 117 ? -1.824 0.978 -7.219 1.00 96.94 117 ILE A CA 1
ATOM 976 C C . ILE A 1 117 ? -0.438 1.100 -7.846 1.00 96.94 117 ILE A C 1
ATOM 978 O O . ILE A 1 117 ? 0.564 1.169 -7.129 1.00 96.94 117 ILE A O 1
ATOM 982 N N . ILE A 1 118 ? -0.387 1.126 -9.174 1.00 93.94 118 ILE A N 1
ATOM 983 C CA . ILE A 1 118 ? 0.848 1.129 -9.958 1.00 93.94 118 ILE A CA 1
ATOM 984 C C . ILE A 1 118 ? 0.853 2.342 -10.879 1.00 93.94 118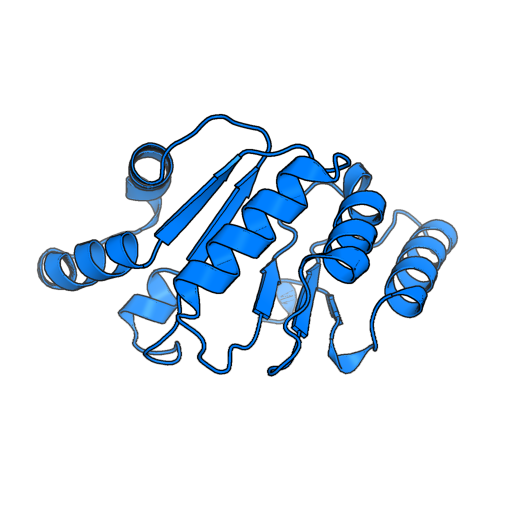 ILE A C 1
ATOM 986 O O . ILE A 1 118 ? -0.115 2.598 -11.595 1.00 93.94 118 ILE A O 1
ATOM 990 N N . GLU A 1 119 ? 1.965 3.064 -10.863 1.00 92.25 119 GLU A N 1
ATOM 991 C CA . GLU A 1 119 ? 2.212 4.222 -11.716 1.00 92.25 119 GLU A CA 1
ATOM 992 C C . GLU A 1 119 ? 2.915 3.826 -13.015 1.00 92.25 119 GLU A C 1
ATOM 994 O O . GLU A 1 119 ? 3.640 2.828 -13.086 1.00 92.25 119 GLU A O 1
ATOM 999 N N . LYS A 1 120 ? 2.743 4.658 -14.042 1.00 90.12 120 LYS A N 1
ATOM 1000 C CA . LYS A 1 120 ? 3.504 4.550 -15.290 1.00 90.12 120 LYS A CA 1
ATOM 1001 C C . LYS A 1 120 ? 5.009 4.792 -15.044 1.00 90.12 120 LYS A C 1
ATOM 1003 O O . LYS A 1 120 ? 5.366 5.555 -14.144 1.00 90.12 120 LYS A O 1
ATOM 1008 N N . PRO A 1 121 ? 5.914 4.240 -15.875 1.00 91.12 121 PRO A N 1
ATOM 1009 C CA . PRO A 1 121 ? 5.654 3.501 -17.114 1.00 91.12 121 PRO A CA 1
ATOM 1010 C C . PRO A 1 121 ? 5.315 2.015 -16.906 1.00 91.12 121 PRO A C 1
ATOM 1012 O O . PRO A 1 121 ? 5.983 1.309 -16.153 1.00 91.12 121 PRO A O 1
ATOM 1015 N N . PHE A 1 122 ? 4.326 1.522 -17.657 1.00 90.00 122 PHE A N 1
ATOM 1016 C CA . PHE A 1 122 ? 3.916 0.111 -17.684 1.00 90.00 122 PHE A CA 1
ATOM 1017 C C . PHE A 1 122 ? 4.698 -0.678 -18.742 1.00 90.00 122 PHE A C 1
ATOM 1019 O O . PHE A 1 122 ? 4.111 -1.245 -19.658 1.00 90.00 122 PHE A O 1
ATOM 1026 N N . GLY A 1 123 ? 6.028 -0.661 -18.648 1.00 87.81 123 GLY A N 1
ATOM 1027 C CA . GLY A 1 123 ? 6.916 -1.092 -19.733 1.00 87.81 123 GLY A CA 1
ATOM 1028 C C . GLY A 1 123 ? 7.247 0.041 -20.712 1.00 87.81 123 GLY A C 1
ATOM 1029 O O . GLY A 1 123 ? 6.732 1.154 -20.604 1.00 87.81 123 GLY A O 1
ATOM 1030 N N . ARG A 1 124 ? 8.184 -0.223 -21.624 1.00 89.38 124 ARG A N 1
ATOM 1031 C CA . ARG A 1 124 ? 8.668 0.725 -22.649 1.00 89.38 124 ARG A CA 1
ATOM 1032 C C . ARG A 1 124 ? 8.197 0.370 -24.060 1.00 89.38 124 ARG A C 1
ATOM 1034 O O . ARG A 1 124 ? 8.255 1.214 -24.945 1.00 89.38 124 ARG A O 1
ATOM 1041 N N . ASP A 1 125 ? 7.744 -0.860 -24.238 1.00 93.25 125 ASP A N 1
ATOM 1042 C CA . ASP A 1 125 ? 7.238 -1.457 -25.467 1.00 93.25 125 ASP A CA 1
ATOM 1043 C C . ASP A 1 125 ? 6.199 -2.532 -25.098 1.00 93.25 125 ASP A C 1
ATOM 1045 O O . ASP A 1 125 ? 5.967 -2.820 -23.918 1.00 93.25 125 ASP A O 1
ATOM 1049 N N . ASP A 1 126 ? 5.552 -3.109 -26.103 1.00 94.19 126 ASP A N 1
ATOM 1050 C CA . ASP A 1 126 ? 4.565 -4.179 -25.955 1.00 94.19 126 ASP A CA 1
ATOM 1051 C C . ASP A 1 126 ? 5.135 -5.404 -25.222 1.00 94.19 126 ASP A C 1
ATOM 1053 O O . ASP A 1 126 ? 4.474 -5.964 -24.344 1.00 94.19 126 ASP A O 1
ATOM 1057 N N . VAL A 1 127 ? 6.388 -5.774 -25.502 1.00 95.75 127 VAL A N 1
ATOM 1058 C CA . VAL A 1 127 ? 7.068 -6.920 -24.880 1.00 95.75 127 VAL A CA 1
ATOM 1059 C C . VAL A 1 127 ? 7.262 -6.712 -23.376 1.00 95.75 127 VAL A C 1
ATOM 1061 O O . VAL A 1 127 ? 6.873 -7.555 -22.566 1.00 95.75 127 VAL A O 1
ATOM 1064 N N . THR A 1 128 ? 7.845 -5.587 -22.973 1.00 93.25 128 THR A N 1
ATOM 1065 C CA . THR A 1 128 ? 8.119 -5.273 -21.563 1.00 93.25 128 THR A CA 1
ATOM 1066 C C . THR A 1 128 ? 6.845 -4.936 -20.793 1.00 93.25 128 THR A C 1
ATOM 1068 O O . THR A 1 128 ? 6.751 -5.243 -19.603 1.00 93.25 128 THR A O 1
ATOM 1071 N N . SER A 1 129 ? 5.837 -4.367 -21.459 1.00 93.94 129 SER A N 1
ATOM 1072 C CA . SER A 1 129 ? 4.506 -4.157 -20.883 1.00 93.94 129 SER A CA 1
ATOM 1073 C C . SER A 1 129 ? 3.797 -5.479 -20.595 1.00 93.94 129 SER A C 1
ATOM 1075 O O . SER A 1 129 ? 3.255 -5.679 -19.500 1.00 93.94 129 SER A O 1
ATOM 1077 N N . LYS A 1 130 ? 3.875 -6.427 -21.537 1.00 94.81 130 LYS A N 1
ATOM 1078 C CA . LYS A 1 130 ? 3.361 -7.782 -21.350 1.00 94.81 130 LYS A CA 1
ATOM 1079 C C . LYS A 1 130 ? 4.076 -8.503 -20.210 1.00 94.81 130 LYS A C 1
ATOM 1081 O O . LYS A 1 130 ? 3.402 -9.069 -19.361 1.00 94.81 130 LYS A O 1
ATOM 1086 N N . GLN A 1 131 ? 5.404 -8.420 -20.127 1.00 94.75 131 GLN A N 1
ATOM 1087 C CA . GLN A 1 131 ? 6.167 -9.024 -19.025 1.00 94.75 131 GLN A CA 1
ATOM 1088 C C . GLN A 1 131 ? 5.740 -8.494 -17.650 1.00 94.75 131 GLN A C 1
ATOM 1090 O O . GLN A 1 131 ? 5.561 -9.281 -16.722 1.00 94.75 131 GLN A O 1
ATOM 1095 N N . LEU A 1 132 ? 5.553 -7.176 -17.510 1.00 93.50 132 LEU A N 1
ATOM 1096 C CA . LEU A 1 132 ? 5.063 -6.585 -16.262 1.00 93.50 132 LEU A CA 1
ATOM 1097 C C . LEU A 1 132 ? 3.642 -7.063 -15.939 1.00 93.50 132 LEU A C 1
ATOM 1099 O O . LEU A 1 132 ? 3.347 -7.389 -14.792 1.00 93.50 132 LEU A O 1
ATOM 1103 N N . SER A 1 133 ? 2.768 -7.113 -16.943 1.00 94.25 133 SER A N 1
ATOM 1104 C CA . SER A 1 133 ? 1.382 -7.550 -16.767 1.00 94.25 133 SER A CA 1
ATOM 1105 C C . SER A 1 133 ? 1.295 -9.022 -16.371 1.00 94.25 133 SER A C 1
ATOM 1107 O O . SER A 1 133 ? 0.607 -9.338 -15.406 1.00 94.25 133 SER A O 1
ATOM 1109 N N . ASP A 1 134 ? 2.044 -9.898 -17.043 1.00 96.31 134 ASP A N 1
ATOM 1110 C CA . ASP A 1 134 ? 2.117 -11.328 -16.734 1.00 96.31 134 ASP A CA 1
ATOM 1111 C C . ASP A 1 134 ? 2.681 -11.551 -15.316 1.00 96.31 134 ASP A C 1
ATOM 1113 O O . ASP A 1 134 ? 2.153 -12.360 -14.553 1.00 96.31 134 ASP A O 1
ATOM 1117 N N . HIS A 1 135 ? 3.703 -10.780 -14.919 1.00 95.69 135 HIS A N 1
ATOM 1118 C CA . HIS A 1 135 ? 4.246 -10.804 -13.556 1.00 95.69 135 HIS A CA 1
ATOM 1119 C C . HIS A 1 135 ? 3.187 -10.428 -12.515 1.00 95.69 135 HIS A C 1
ATOM 1121 O O . HIS A 1 135 ? 2.988 -11.154 -11.544 1.00 95.69 135 HIS A O 1
ATOM 1127 N N . LEU A 1 136 ? 2.477 -9.316 -12.713 1.00 95.81 136 LEU A N 1
ATOM 1128 C CA . LEU A 1 136 ? 1.446 -8.866 -11.777 1.00 95.81 136 LEU A CA 1
ATOM 1129 C C . LEU A 1 136 ? 0.262 -9.834 -11.713 1.00 95.81 136 LEU A C 1
ATOM 1131 O O . LEU A 1 136 ? -0.179 -10.151 -10.612 1.00 95.81 136 LEU A O 1
ATOM 1135 N N . ALA A 1 137 ? -0.194 -10.345 -12.858 1.00 96.00 137 ALA A N 1
ATOM 1136 C CA . ALA A 1 137 ? -1.278 -11.322 -12.949 1.00 96.00 137 ALA A CA 1
ATOM 1137 C C . ALA A 1 137 ? -0.916 -12.665 -12.293 1.00 96.00 137 ALA A C 1
ATOM 1139 O O . ALA A 1 137 ? -1.791 -13.376 -11.809 1.00 96.00 137 ALA A O 1
ATOM 1140 N N . SER A 1 138 ? 0.375 -13.009 -12.217 1.00 97.12 138 SER A N 1
ATOM 1141 C CA . SER A 1 138 ? 0.829 -14.186 -11.464 1.00 97.12 138 SER A CA 1
ATOM 1142 C C . SER A 1 138 ? 0.704 -14.025 -9.940 1.00 97.12 138 SER A C 1
ATOM 1144 O O . SER A 1 138 ? 0.745 -15.013 -9.207 1.00 97.12 138 SER A O 1
ATOM 1146 N N . LEU A 1 139 ? 0.554 -12.788 -9.448 1.00 97.31 139 LEU A N 1
ATOM 1147 C CA . LEU A 1 139 ? 0.532 -12.457 -8.021 1.00 97.31 139 LEU A CA 1
ATOM 1148 C C . LEU A 1 139 ? -0.835 -11.957 -7.541 1.00 97.31 139 LEU A C 1
ATOM 1150 O O . LEU A 1 139 ? -1.215 -12.231 -6.399 1.00 97.31 139 LEU A O 1
ATOM 1154 N N . PHE A 1 140 ? -1.562 -11.218 -8.370 1.00 97.56 140 PHE A N 1
ATOM 1155 C CA . PHE A 1 140 ? -2.799 -10.530 -8.011 1.00 97.56 140 PHE A CA 1
ATOM 1156 C C . PHE A 1 140 ? -3.875 -10.762 -9.061 1.00 97.56 140 PHE A C 1
ATOM 1158 O O . PHE A 1 140 ? -3.582 -10.815 -10.255 1.00 97.56 140 PHE A O 1
ATOM 1165 N N . ASP A 1 141 ? -5.122 -10.821 -8.606 1.00 97.44 141 ASP A N 1
ATOM 1166 C CA . ASP A 1 141 ? -6.269 -10.795 -9.506 1.00 97.44 141 ASP A CA 1
ATOM 1167 C C . ASP A 1 141 ? -6.415 -9.393 -10.113 1.00 97.44 141 ASP A C 1
ATOM 1169 O O . ASP A 1 141 ? -6.075 -8.390 -9.481 1.00 97.44 141 ASP A O 1
ATOM 1173 N N . GLU A 1 142 ? -6.954 -9.296 -11.328 1.00 96.94 142 GLU A N 1
ATOM 1174 C CA . GLU A 1 142 ? -7.045 -8.015 -12.045 1.00 96.94 142 GLU A CA 1
ATOM 1175 C C . GLU A 1 142 ? -7.867 -6.964 -11.270 1.00 96.94 142 GLU A C 1
ATOM 1177 O O . GLU A 1 142 ? -7.520 -5.787 -11.265 1.00 96.94 142 GLU A O 1
ATOM 1182 N N . GLU A 1 143 ? -8.884 -7.380 -10.503 1.00 97.19 143 GLU A N 1
ATOM 1183 C CA . GLU A 1 143 ? -9.675 -6.491 -9.630 1.00 97.19 143 GLU A CA 1
ATOM 1184 C C . GLU A 1 143 ? -8.881 -5.868 -8.462 1.00 97.19 143 GLU A C 1
ATOM 1186 O O . GLU A 1 143 ? -9.334 -4.909 -7.823 1.00 97.19 143 GLU A O 1
ATOM 1191 N N . GLN A 1 144 ? -7.698 -6.411 -8.168 1.00 98.00 144 GLN A N 1
ATOM 1192 C CA . GLN A 1 144 ? -6.775 -5.910 -7.154 1.00 98.00 144 GLN A CA 1
ATOM 1193 C C . GLN A 1 144 ? -5.770 -4.912 -7.741 1.00 98.00 144 GLN A C 1
ATOM 1195 O O . GLN A 1 144 ? -5.126 -4.194 -6.973 1.00 98.00 144 GLN A O 1
ATOM 1200 N N . ILE A 1 145 ? -5.621 -4.838 -9.067 1.00 97.44 145 ILE A N 1
ATOM 1201 C CA . ILE A 1 145 ? -4.593 -4.036 -9.737 1.00 97.44 145 ILE A CA 1
ATOM 1202 C C . ILE A 1 145 ? -5.204 -2.7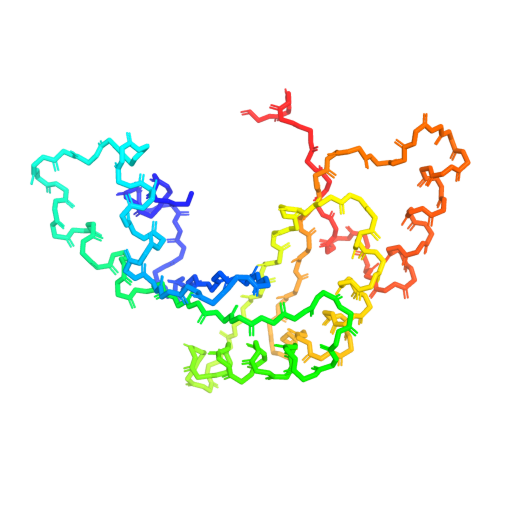34 -10.267 1.00 97.44 145 ILE A C 1
ATOM 1204 O O . ILE A 1 145 ? -6.102 -2.730 -11.099 1.00 97.44 145 ILE A O 1
ATOM 1208 N N . TYR A 1 146 ? -4.664 -1.600 -9.822 1.00 97.06 146 TYR A N 1
ATOM 1209 C CA . TYR A 1 146 ? -5.095 -0.262 -10.226 1.00 97.06 146 TYR A CA 1
ATOM 1210 C C . TYR A 1 146 ? -3.937 0.438 -10.936 1.00 97.06 146 TYR A C 1
ATOM 1212 O O . TYR A 1 146 ? -3.019 0.956 -10.299 1.00 97.06 146 TYR A O 1
ATOM 1220 N N . ARG A 1 147 ? -3.960 0.434 -12.270 1.00 94.94 147 ARG A N 1
ATOM 1221 C CA . ARG A 1 147 ? -2.962 1.118 -13.106 1.00 94.94 147 ARG A CA 1
ATOM 1222 C C . ARG A 1 147 ? -3.384 2.573 -13.288 1.00 94.94 147 ARG A C 1
ATOM 1224 O O . ARG A 1 147 ? -4.470 2.837 -13.797 1.00 94.94 147 ARG A O 1
ATOM 1231 N N . ILE A 1 148 ? -2.549 3.506 -12.846 1.00 94.75 148 ILE A N 1
ATOM 1232 C CA . ILE A 1 148 ? -2.850 4.937 -12.904 1.00 94.75 148 ILE A CA 1
ATOM 1233 C C . ILE A 1 148 ? -2.450 5.515 -14.259 1.00 94.75 148 ILE A C 1
ATOM 1235 O O . ILE A 1 148 ? -1.281 5.505 -14.645 1.00 94.75 148 ILE A O 1
ATOM 1239 N N . ASP A 1 149 ? -3.435 6.101 -14.932 1.00 91.94 149 ASP A N 1
ATOM 1240 C CA . ASP A 1 149 ? -3.222 7.176 -15.890 1.00 91.94 149 ASP A CA 1
ATOM 1241 C C . ASP A 1 149 ? -3.917 8.428 -15.349 1.00 91.94 149 ASP A C 1
ATOM 1243 O O . ASP A 1 149 ? -5.140 8.476 -15.229 1.00 91.94 149 ASP A O 1
ATOM 1247 N N . HIS A 1 150 ? -3.128 9.437 -14.981 1.00 86.31 150 HIS A N 1
ATOM 1248 C CA . HIS A 1 150 ? -3.648 10.656 -14.366 1.00 86.31 150 HIS A CA 1
ATOM 1249 C C . HIS A 1 150 ? -4.527 11.495 -15.299 1.00 86.31 150 HIS A C 1
ATOM 1251 O O . HIS A 1 150 ? -5.173 12.415 -14.819 1.00 86.31 150 HIS A O 1
ATOM 1257 N N . TYR A 1 151 ? -4.568 11.204 -16.603 1.00 85.94 151 TYR A N 1
ATOM 1258 C CA . TYR A 1 151 ? -5.518 11.843 -17.518 1.00 85.94 151 TYR A CA 1
ATOM 1259 C C . TYR A 1 151 ? -6.960 11.339 -17.346 1.00 85.94 151 TYR A C 1
ATOM 1261 O O . TYR A 1 151 ? -7.874 11.935 -17.909 1.00 85.94 151 TYR A O 1
ATOM 1269 N N . LEU A 1 152 ? -7.177 10.252 -16.597 1.00 86.56 152 LEU A N 1
ATOM 1270 C CA . LEU A 1 152 ? -8.500 9.658 -16.371 1.00 86.56 152 LEU A CA 1
ATOM 1271 C C . LEU A 1 152 ? -9.196 10.142 -15.084 1.00 86.56 152 LEU A C 1
ATOM 1273 O O . LEU A 1 152 ? -10.289 9.659 -14.787 1.00 86.56 152 LEU A O 1
ATOM 1277 N N . GLY A 1 153 ? -8.570 11.035 -14.307 1.00 74.31 153 GLY A N 1
ATOM 1278 C CA . GLY A 1 153 ? -9.091 11.562 -13.036 1.00 74.31 153 GLY A CA 1
ATOM 1279 C C . GLY A 1 153 ? -9.339 13.060 -13.079 1.00 74.31 153 GLY A C 1
ATOM 1280 O O . GLY A 1 153 ? -10.262 13.498 -12.359 1.00 74.31 153 GLY A O 1
#

InterPro domains:
  IPR001282 Glucose-6-phosphate dehydrogenase [PR00079] (115-128)
  IPR001282 Glucose-6-phosphate dehydrogenase [PR00079] (139-153)
  IPR001282 Glucose-6-phosphate dehydrogenase [PTHR23429] (1-153)
  IPR022674 Glucose-6-phosphate dehydrogenase, NAD-binding [PF00479] (1-153)
  IPR036291 NAD(P)-binding domain superfamily [SSF51735] (1-153)

pLDDT: mean 95.42, std 3.35, range [74.31, 98.44]

Radius of gyration: 16.51 Å; chains: 1; bounding box: 30×42×42 Å

Organism: Sarcophaga bullata (NCBI:txid7385)

Sequence (153 aa):
LWWLYRDNLLPKPTKFCGYARSKLTTADIRKACEKFMKVQPHEQQRYEEFWELNHYVSGSYDGRLGFEMLQQQMEIMENKGVANRVFYLALPPSVFNSVTVRIKEICLSKKGWNRVIIEKPFGRDDVTSKQLSDHLASLFDEEQIYRIDHYLG

Secondary structure (DSSP, 8-state):
-HHHHHTT-S-TT--EEEEESS---HHHHHHHHHHHH---GGGHHHHHHHHHTEEEEE--SS-HHHHHHHHHHHHHHHTTS---EEEEE-S-GGGHHHHHHHIIIII--SSS-EEEEEESPS-SSHHHHHHHHHHHHTTS-GGGEEEE-GGG-

Foldseek 3Di:
DLVCLLVVVDDPLDAEEAEEQDPDWLVRVCVVCVVVNPDDPVCVVVVVVNSVRYGYFHDDLQDLVSLQVVQVVVCVSCVPHADEEEAEPPDPPVSCLRNLVSCLVRPDGPRYHAAYEDEDDCAPDPVSNVVSVVSNVVRDDPVRYHYDDPVVD